Protein AF-A0A954CF08-F1 (afdb_monomer_lite)

Structure (mmCIF, N/CA/C/O backbone):
data_AF-A0A954CF08-F1
#
_entry.id   AF-A0A954CF08-F1
#
loop_
_atom_site.group_PDB
_atom_site.id
_atom_site.type_symbol
_atom_site.label_atom_id
_atom_site.label_alt_id
_atom_site.label_comp_id
_atom_site.label_asym_id
_atom_site.label_entity_id
_atom_site.label_seq_id
_atom_site.pdbx_PDB_ins_code
_atom_site.Cartn_x
_atom_site.Cartn_y
_atom_site.Cartn_z
_atom_site.occupancy
_atom_site.B_iso_or_equiv
_atom_site.auth_seq_id
_atom_site.auth_comp_id
_atom_site.auth_asym_id
_atom_site.auth_atom_id
_atom_site.pdbx_PDB_model_num
ATOM 1 N N . SER A 1 1 ? 31.901 -10.505 -29.197 1.00 64.38 1 SER A N 1
ATOM 2 C CA . SER A 1 1 ? 31.900 -9.610 -28.020 1.00 64.38 1 SER A CA 1
ATOM 3 C C . SER A 1 1 ? 32.342 -10.369 -26.776 1.00 64.38 1 SER A C 1
ATOM 5 O O . SER A 1 1 ? 31.801 -11.434 -26.500 1.00 64.38 1 SER A O 1
ATOM 7 N N . TYR A 1 2 ? 33.341 -9.855 -26.051 1.00 71.38 2 TYR A N 1
ATOM 8 C CA . TYR A 1 2 ? 33.906 -10.499 -24.853 1.00 71.38 2 TYR A CA 1
ATOM 9 C C . TYR A 1 2 ? 32.973 -10.382 -23.627 1.00 71.38 2 TYR A C 1
ATOM 11 O O . TYR A 1 2 ? 32.940 -11.275 -22.789 1.00 71.38 2 TYR A O 1
ATOM 19 N N . GLY A 1 3 ? 32.144 -9.331 -23.550 1.00 79.50 3 GLY A N 1
ATOM 20 C CA . GLY A 1 3 ? 31.265 -9.070 -22.398 1.00 79.50 3 GLY A CA 1
ATOM 21 C C . GLY A 1 3 ? 30.155 -10.109 -22.200 1.00 79.50 3 GLY A C 1
ATOM 22 O O . GLY A 1 3 ? 29.927 -10.567 -21.085 1.00 79.50 3 GLY A O 1
ATOM 23 N N . VAL A 1 4 ? 29.516 -10.556 -23.285 1.00 75.88 4 VAL A N 1
ATOM 24 C CA . VAL A 1 4 ? 28.509 -11.634 -23.230 1.00 75.88 4 VAL A CA 1
ATOM 25 C C . VAL A 1 4 ? 29.154 -12.974 -22.855 1.00 75.88 4 VAL A C 1
ATOM 27 O O . VAL A 1 4 ? 28.588 -13.763 -22.100 1.00 75.88 4 VAL A O 1
ATOM 30 N N . HIS A 1 5 ? 30.373 -13.218 -23.343 1.00 73.56 5 HIS A N 1
ATOM 31 C CA . HIS A 1 5 ? 31.120 -14.434 -23.039 1.00 73.56 5 HIS A CA 1
ATOM 32 C C . HIS A 1 5 ? 31.484 -14.517 -21.548 1.00 73.56 5 HIS A C 1
ATOM 34 O O . HIS A 1 5 ? 31.322 -15.566 -20.929 1.00 73.56 5 HIS A O 1
ATOM 40 N N . VAL A 1 6 ? 31.882 -13.394 -20.941 1.00 82.19 6 VAL A N 1
ATOM 41 C CA . VAL A 1 6 ? 32.125 -13.306 -19.492 1.00 82.19 6 VAL A CA 1
ATOM 42 C C . VAL A 1 6 ? 30.827 -13.459 -18.694 1.00 82.19 6 VAL A C 1
ATOM 44 O O . VAL A 1 6 ? 30.829 -14.155 -17.684 1.00 82.19 6 VAL A O 1
ATOM 47 N N . ALA A 1 7 ? 29.700 -12.906 -19.157 1.00 78.44 7 ALA A N 1
ATOM 48 C CA . ALA A 1 7 ? 28.400 -13.101 -18.505 1.00 78.44 7 ALA A CA 1
ATOM 49 C C . ALA A 1 7 ? 27.977 -14.584 -18.467 1.00 78.44 7 ALA A C 1
ATOM 51 O O . ALA A 1 7 ? 27.440 -15.061 -17.469 1.00 78.44 7 ALA A O 1
ATOM 52 N N . ARG A 1 8 ? 28.285 -15.345 -19.524 1.00 79.06 8 ARG A N 1
ATOM 53 C CA . ARG A 1 8 ? 28.068 -16.798 -19.558 1.00 79.06 8 ARG A CA 1
ATOM 54 C C . ARG A 1 8 ? 28.946 -17.536 -18.542 1.00 79.06 8 ARG A C 1
ATOM 56 O O . ARG A 1 8 ? 28.458 -18.423 -17.850 1.00 79.06 8 ARG A O 1
ATOM 63 N N . LEU A 1 9 ? 30.217 -17.148 -18.423 1.00 81.88 9 LEU A N 1
ATOM 64 C CA . LEU A 1 9 ? 31.150 -17.705 -17.433 1.00 81.88 9 LEU A CA 1
ATOM 65 C C . LEU A 1 9 ? 30.777 -17.327 -15.989 1.00 81.88 9 LEU A C 1
ATOM 67 O O . LEU A 1 9 ? 31.047 -18.093 -15.071 1.00 81.88 9 LEU A O 1
ATOM 71 N N . ALA A 1 10 ? 30.109 -16.188 -15.796 1.00 83.88 10 ALA A N 1
ATOM 72 C CA . ALA A 1 10 ? 29.589 -15.732 -14.508 1.00 83.88 10 ALA A CA 1
ATOM 73 C C . ALA A 1 10 ? 28.298 -16.456 -14.065 1.00 83.88 10 ALA A C 1
ATOM 75 O O . ALA A 1 10 ? 27.736 -16.118 -13.026 1.00 83.88 10 ALA A O 1
ATOM 7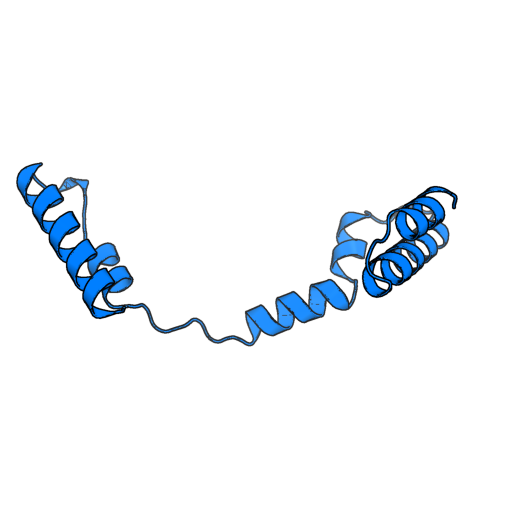6 N N . GLY A 1 11 ? 27.819 -17.445 -14.832 1.00 81.31 11 GLY A N 1
ATOM 77 C CA . GLY A 1 11 ? 26.671 -18.273 -14.456 1.00 81.31 11 GLY A CA 1
ATOM 78 C C . GLY A 1 11 ? 25.314 -17.592 -14.634 1.00 81.31 11 GLY A C 1
ATOM 79 O O . GLY A 1 11 ? 24.336 -18.014 -14.017 1.00 81.31 11 GLY A O 1
ATOM 80 N N . LEU A 1 12 ? 25.227 -16.544 -15.463 1.00 79.62 12 LEU A N 1
ATOM 81 C CA . LEU A 1 12 ? 23.935 -15.939 -15.775 1.00 79.62 12 LEU A CA 1
ATOM 82 C C . LEU A 1 12 ? 23.019 -16.951 -16.492 1.00 79.62 12 LEU A C 1
ATOM 84 O O . LEU A 1 12 ? 23.505 -17.764 -17.287 1.00 79.62 12 LEU A O 1
ATOM 88 N N . PRO A 1 13 ? 21.691 -16.894 -16.265 1.00 79.44 13 PRO A N 1
ATOM 89 C CA . PRO A 1 13 ? 20.754 -17.815 -16.896 1.00 79.44 13 PRO A CA 1
ATOM 90 C C . PRO A 1 13 ? 20.872 -17.793 -18.428 1.00 79.44 13 PRO A C 1
ATOM 92 O O . PRO A 1 13 ? 21.005 -16.713 -19.015 1.00 79.44 13 PRO A O 1
ATOM 95 N N . PRO A 1 14 ? 20.753 -18.947 -19.109 1.00 74.50 14 PRO A N 1
ATOM 96 C CA . PRO A 1 14 ? 20.950 -19.042 -20.558 1.00 74.50 14 PRO A CA 1
ATOM 97 C C . PRO A 1 14 ? 19.989 -18.142 -21.346 1.00 74.50 14 PRO A C 1
ATOM 99 O O . PRO A 1 14 ? 20.382 -17.564 -22.358 1.00 74.50 14 PRO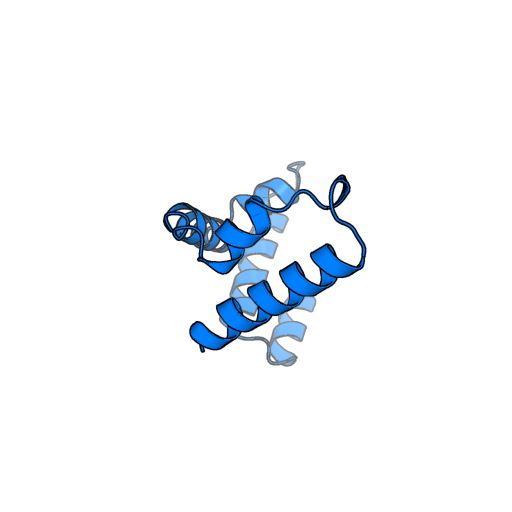 A O 1
ATOM 102 N N . ALA A 1 15 ? 18.769 -17.940 -20.835 1.00 72.62 15 ALA A N 1
ATOM 103 C CA . ALA A 1 15 ? 17.792 -17.013 -21.402 1.00 72.62 15 ALA A CA 1
ATOM 104 C C . ALA A 1 15 ? 18.277 -15.550 -21.401 1.00 72.62 15 ALA A C 1
ATOM 106 O O . ALA A 1 15 ? 17.995 -14.811 -22.337 1.00 72.62 15 ALA A O 1
ATOM 107 N N . VAL A 1 16 ? 19.043 -15.132 -20.387 1.00 76.69 16 VAL A N 1
ATOM 108 C CA . VAL A 1 16 ? 19.579 -13.764 -20.274 1.00 76.69 16 VAL A CA 1
ATOM 109 C C . VAL A 1 16 ? 20.765 -13.561 -21.220 1.00 76.69 16 VAL A C 1
ATOM 111 O O . VAL A 1 16 ? 20.888 -12.511 -21.847 1.00 76.69 16 VAL A O 1
ATOM 114 N N . VAL A 1 17 ? 21.617 -14.578 -21.373 1.00 81.94 17 VAL A N 1
ATOM 115 C CA . VAL A 1 17 ? 22.786 -14.523 -22.266 1.00 81.94 17 VAL A CA 1
ATOM 116 C C . VAL A 1 17 ? 22.359 -14.506 -23.735 1.00 81.94 17 VAL A C 1
ATOM 118 O O . VAL A 1 17 ? 22.798 -13.629 -24.475 1.00 81.94 17 VAL A O 1
ATOM 121 N N . ALA A 1 18 ? 21.456 -15.406 -24.141 1.00 76.88 18 ALA A N 1
ATOM 122 C CA . ALA A 1 18 ? 20.905 -15.428 -25.501 1.00 76.88 18 ALA A CA 1
ATOM 123 C C . ALA A 1 18 ? 20.240 -14.088 -25.858 1.00 76.88 18 ALA A C 1
ATOM 125 O O . ALA A 1 18 ? 20.384 -13.564 -26.960 1.00 76.88 18 ALA A O 1
ATOM 126 N N . ARG A 1 19 ? 19.581 -13.472 -24.874 1.00 72.06 19 ARG A N 1
ATOM 127 C CA . ARG A 1 19 ? 18.943 -12.174 -25.043 1.00 72.06 19 ARG A CA 1
ATOM 128 C C . ARG A 1 19 ? 19.933 -11.033 -25.264 1.00 72.06 19 ARG A C 1
ATOM 130 O O . ARG A 1 19 ? 19.705 -10.179 -26.119 1.00 72.06 19 ARG A O 1
ATOM 137 N N . ALA A 1 20 ? 21.024 -11.009 -24.504 1.00 80.38 20 ALA A N 1
ATOM 138 C CA . ALA A 1 20 ? 22.084 -10.022 -24.682 1.00 80.38 20 ALA A CA 1
ATOM 139 C C . ALA A 1 20 ? 22.730 -10.126 -26.078 1.00 80.38 20 ALA A C 1
ATOM 141 O O . ALA A 1 20 ? 23.102 -9.104 -26.652 1.00 80.38 20 ALA A O 1
ATOM 142 N N . GLU A 1 21 ? 22.812 -11.337 -26.644 1.00 81.19 21 GLU A N 1
ATOM 143 C CA . GLU A 1 21 ? 23.301 -11.581 -28.009 1.00 81.19 21 GLU A CA 1
ATOM 144 C C . GLU A 1 21 ? 22.353 -11.011 -29.070 1.00 81.19 21 GLU A C 1
ATOM 146 O O . GLU A 1 21 ? 22.806 -10.315 -29.976 1.00 81.19 21 GLU A O 1
ATOM 151 N N . GLU A 1 22 ? 21.041 -11.225 -28.934 1.00 76.56 22 GLU A N 1
ATOM 152 C CA . GLU A 1 22 ? 20.036 -10.655 -29.845 1.00 76.56 22 GLU A CA 1
ATOM 153 C C . GLU A 1 22 ? 20.046 -9.123 -29.845 1.00 76.56 22 GLU A C 1
ATOM 155 O O . GLU A 1 22 ? 19.985 -8.494 -30.905 1.00 76.56 22 GLU A O 1
ATOM 160 N N . VAL A 1 23 ? 20.129 -8.513 -28.658 1.00 74.06 23 VAL A N 1
ATOM 161 C CA . VAL A 1 23 ? 20.189 -7.053 -28.512 1.00 74.06 23 VAL A CA 1
ATOM 162 C C . VAL A 1 23 ? 21.469 -6.515 -29.135 1.00 74.06 23 VAL A C 1
ATOM 164 O O . VAL A 1 23 ? 21.412 -5.564 -29.909 1.00 74.06 23 VAL A O 1
ATOM 167 N N . LEU A 1 24 ? 22.612 -7.146 -28.860 1.00 79.06 24 LEU A N 1
ATOM 168 C CA . LEU A 1 24 ? 23.886 -6.750 -29.448 1.00 79.06 24 LEU A CA 1
ATOM 169 C C . LEU A 1 24 ? 23.857 -6.848 -30.979 1.00 79.06 24 LEU A C 1
ATOM 171 O O . LEU A 1 24 ? 24.238 -5.897 -31.651 1.00 79.06 24 LEU A O 1
ATOM 175 N N . HIS A 1 25 ? 23.330 -7.941 -31.530 1.00 76.81 25 HIS A N 1
ATOM 176 C CA . HIS A 1 25 ? 23.182 -8.114 -32.975 1.00 76.81 25 HIS A CA 1
ATOM 177 C C . HIS A 1 25 ? 22.246 -7.057 -33.588 1.00 76.81 25 HIS A C 1
ATOM 179 O O . HIS A 1 25 ? 22.491 -6.555 -34.684 1.00 76.81 25 HIS A O 1
ATOM 185 N N . CYS A 1 26 ? 21.184 -6.666 -32.879 1.00 70.62 26 CYS A N 1
ATOM 186 C CA . CYS A 1 26 ? 20.300 -5.582 -33.306 1.00 70.62 26 CYS A CA 1
ATOM 187 C C . CYS A 1 26 ? 21.022 -4.221 -33.331 1.00 70.62 26 CYS A C 1
ATOM 189 O O . CYS A 1 26 ? 20.854 -3.456 -34.283 1.00 70.62 26 CYS A O 1
ATOM 191 N N . LEU A 1 27 ? 21.860 -3.947 -32.326 1.00 69.69 27 LEU A N 1
ATOM 192 C CA . LEU A 1 27 ? 22.668 -2.728 -32.225 1.00 69.69 27 LEU A CA 1
ATOM 193 C C . LEU A 1 27 ? 23.760 -2.666 -33.299 1.00 69.69 27 LEU A C 1
ATOM 195 O O . LEU A 1 27 ? 23.927 -1.631 -33.938 1.00 69.69 27 LEU A O 1
ATOM 199 N N . GLU A 1 28 ? 24.449 -3.779 -33.551 1.00 75.19 28 GLU A N 1
ATOM 200 C CA . GLU A 1 28 ? 25.463 -3.897 -34.607 1.00 75.19 28 GLU A CA 1
ATOM 201 C C . GLU A 1 28 ? 24.856 -3.680 -36.004 1.00 75.19 28 GLU A C 1
ATOM 203 O O . GLU A 1 28 ? 25.485 -3.077 -36.870 1.00 75.19 28 GLU A O 1
ATOM 208 N N . ARG A 1 29 ? 23.604 -4.104 -36.220 1.00 68.38 29 ARG A N 1
ATOM 209 C CA . ARG A 1 29 ? 22.871 -3.905 -37.484 1.00 68.38 29 ARG A CA 1
ATOM 210 C C . ARG A 1 29 ? 22.283 -2.508 -37.666 1.00 68.38 29 ARG A C 1
ATOM 212 O O . ARG A 1 29 ? 21.885 -2.169 -38.777 1.00 68.38 29 ARG A O 1
ATOM 219 N N . CYS A 1 30 ? 22.178 -1.721 -36.599 1.00 56.72 30 CYS A N 1
ATOM 220 C CA . CYS A 1 30 ? 21.549 -0.399 -36.600 1.00 56.72 30 CYS A CA 1
ATOM 221 C C . CYS A 1 30 ? 22.556 0.725 -36.325 1.00 56.72 30 CYS A C 1
ATOM 223 O O . CYS A 1 30 ? 22.178 1.731 -35.728 1.00 56.72 30 CYS A O 1
ATOM 225 N N . SER A 1 31 ? 23.806 0.598 -36.786 1.00 54.81 31 SER A N 1
ATOM 226 C CA . SER A 1 31 ? 24.891 1.574 -36.569 1.00 54.81 31 SER A CA 1
ATOM 227 C C . SER A 1 31 ? 24.629 3.002 -37.090 1.00 54.81 31 SER A C 1
ATOM 229 O O . SER A 1 31 ? 25.515 3.845 -37.006 1.00 54.81 31 SER A O 1
ATOM 231 N N . GLU A 1 32 ? 23.433 3.309 -37.597 1.00 55.28 32 GLU A N 1
ATOM 232 C CA . GLU A 1 32 ? 23.042 4.616 -38.121 1.00 55.28 32 GLU A CA 1
ATOM 233 C C . GLU A 1 32 ? 21.755 5.129 -37.437 1.00 55.28 32 GLU A C 1
ATOM 235 O O . GLU A 1 32 ? 20.634 4.973 -37.917 1.00 55.28 32 GLU A O 1
ATOM 240 N N . GLY A 1 33 ? 21.919 5.764 -36.273 1.00 55.44 33 GLY A N 1
ATOM 241 C CA . GLY A 1 33 ? 21.106 6.930 -35.899 1.00 55.44 33 GLY A CA 1
ATOM 242 C C . GLY A 1 33 ? 19.712 6.738 -35.282 1.00 55.44 33 GLY A C 1
ATOM 243 O O . GLY A 1 33 ? 19.023 7.743 -35.102 1.00 55.44 33 GLY A O 1
ATOM 244 N N . ARG A 1 34 ? 19.263 5.531 -34.903 1.00 55.97 34 ARG A N 1
ATOM 245 C CA . ARG A 1 34 ? 18.023 5.381 -34.102 1.00 55.97 34 ARG A CA 1
ATOM 246 C C . ARG A 1 34 ? 18.304 5.327 -32.599 1.00 55.97 34 ARG A C 1
ATOM 248 O O . ARG A 1 34 ? 19.215 4.643 -32.149 1.00 55.97 34 ARG A O 1
ATOM 255 N N . SER A 1 35 ? 17.491 6.055 -31.826 1.00 59.34 35 SER A N 1
ATOM 256 C CA . SER A 1 35 ? 17.581 6.116 -30.362 1.00 59.34 35 SER A CA 1
ATOM 257 C C . SER A 1 35 ? 17.418 4.727 -29.744 1.00 59.34 35 SER A C 1
ATOM 259 O O . SER A 1 35 ? 16.372 4.089 -29.881 1.00 59.34 35 SER A O 1
ATOM 261 N N . LEU A 1 36 ? 18.458 4.302 -29.030 1.00 58.50 36 LEU A N 1
ATOM 262 C CA . LEU A 1 36 ? 18.588 3.015 -28.347 1.00 58.50 36 LEU A CA 1
ATOM 263 C C . LEU A 1 36 ? 17.390 2.707 -27.425 1.00 58.50 36 LEU A C 1
ATOM 265 O O . LEU A 1 36 ? 16.986 1.556 -27.306 1.00 58.50 36 LEU A O 1
ATOM 269 N N . ALA A 1 37 ? 16.768 3.739 -26.842 1.00 58.88 37 ALA A N 1
ATOM 270 C CA . ALA A 1 37 ? 15.616 3.611 -25.949 1.00 58.88 37 ALA A CA 1
ATOM 271 C C . ALA A 1 37 ? 14.357 3.070 -26.651 1.00 58.88 37 ALA A C 1
ATOM 273 O O . ALA A 1 37 ? 13.717 2.156 -26.146 1.00 58.88 37 ALA A O 1
ATOM 274 N N . ARG A 1 38 ? 14.042 3.563 -27.856 1.00 60.03 38 ARG A N 1
ATOM 275 C CA . ARG A 1 38 ? 12.842 3.134 -28.597 1.00 60.03 38 ARG A CA 1
ATOM 276 C C . ARG A 1 38 ? 12.954 1.684 -29.075 1.00 60.03 38 ARG A C 1
ATOM 278 O O . ARG A 1 38 ? 11.964 0.979 -29.170 1.00 60.03 38 ARG A O 1
ATOM 285 N N . MET A 1 39 ? 14.181 1.239 -29.340 1.00 60.00 39 MET A N 1
ATOM 286 C CA . MET A 1 39 ? 14.462 -0.135 -29.751 1.00 60.00 39 MET A CA 1
ATOM 287 C C . MET A 1 39 ? 14.439 -1.113 -28.577 1.00 60.00 39 MET A C 1
ATOM 289 O O . MET A 1 39 ? 14.113 -2.276 -28.784 1.00 60.00 39 MET A O 1
ATOM 293 N N . ILE A 1 40 ? 14.774 -0.663 -27.362 1.00 60.00 40 ILE A N 1
ATOM 294 C CA . ILE A 1 40 ? 14.609 -1.479 -26.153 1.00 60.00 40 ILE A CA 1
ATOM 295 C C . ILE A 1 40 ? 13.122 -1.757 -25.897 1.00 60.00 40 ILE A C 1
ATOM 297 O O . ILE A 1 40 ? 12.764 -2.888 -25.566 1.00 60.00 40 ILE A O 1
ATOM 301 N N . ASP A 1 41 ? 12.269 -0.757 -26.123 1.00 57.59 41 ASP A N 1
ATOM 302 C CA . ASP A 1 41 ? 10.815 -0.875 -25.971 1.00 57.59 41 ASP A CA 1
ATOM 303 C C . ASP A 1 41 ? 10.164 -1.796 -27.023 1.00 57.59 41 ASP A C 1
ATOM 305 O O . ASP A 1 41 ? 9.216 -2.512 -26.703 1.00 57.59 41 ASP A O 1
ATOM 309 N N . ASP A 1 42 ? 10.695 -1.845 -28.250 1.00 57.59 42 ASP A N 1
ATOM 310 C CA . ASP A 1 42 ? 10.180 -2.689 -29.348 1.00 57.59 42 ASP A CA 1
ATOM 311 C C . ASP A 1 42 ? 10.582 -4.172 -29.236 1.00 57.59 42 ASP A C 1
ATOM 313 O O . ASP A 1 42 ? 10.307 -4.991 -30.118 1.00 57.59 42 ASP A O 1
ATOM 317 N N . LEU A 1 43 ? 11.255 -4.554 -28.152 1.00 62.72 43 LEU A N 1
ATOM 318 C CA . LEU A 1 43 ? 11.669 -5.928 -27.959 1.00 62.72 43 LEU A CA 1
ATOM 319 C C . LEU A 1 43 ? 10.544 -6.780 -27.337 1.00 62.72 43 LEU A C 1
ATOM 321 O O . LEU A 1 43 ? 9.968 -6.413 -26.307 1.00 62.72 43 LEU A O 1
ATOM 325 N N . PRO A 1 44 ? 10.295 -7.988 -27.879 1.00 62.56 44 PRO A N 1
ATOM 326 C CA . PRO A 1 44 ? 9.100 -8.777 -27.584 1.00 62.56 44 PRO A CA 1
ATOM 327 C C . PRO A 1 44 ? 8.947 -9.132 -26.099 1.00 62.56 44 PRO A C 1
ATOM 329 O O . PRO A 1 44 ? 7.831 -9.139 -25.590 1.00 62.56 44 PRO A O 1
ATOM 332 N N . LEU A 1 45 ? 10.048 -9.339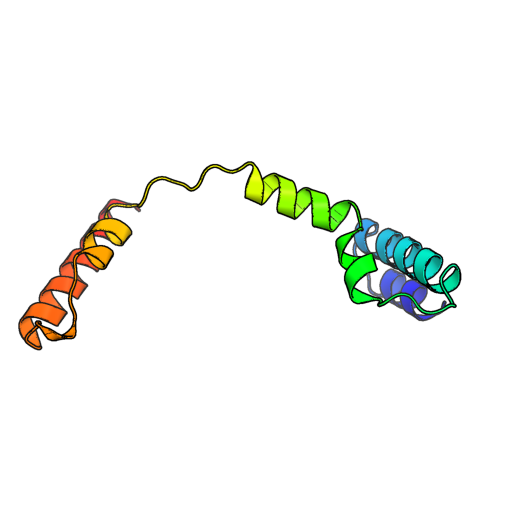 -25.369 1.00 56.19 45 LEU A N 1
ATOM 333 C CA . LEU A 1 45 ? 10.015 -9.667 -23.940 1.00 56.19 45 LEU A CA 1
ATOM 334 C C . LEU A 1 45 ? 9.455 -8.527 -23.064 1.00 56.19 45 LEU A C 1
ATOM 336 O O . LEU A 1 45 ? 8.700 -8.795 -22.134 1.00 56.19 45 LEU A O 1
ATOM 340 N N . PHE A 1 46 ? 9.778 -7.266 -23.372 1.00 57.44 46 PHE A N 1
ATOM 341 C CA . PHE A 1 46 ? 9.270 -6.110 -22.619 1.00 57.44 46 PHE A CA 1
ATOM 342 C C . PHE A 1 46 ? 7.839 -5.756 -23.034 1.00 57.44 46 PHE A C 1
ATOM 344 O O . PHE A 1 46 ? 7.018 -5.399 -22.190 1.00 57.44 46 PHE A O 1
ATOM 351 N N . SER A 1 47 ? 7.504 -5.962 -24.312 1.00 61.53 47 SER A N 1
ATOM 352 C CA . SER A 1 47 ? 6.124 -5.829 -24.788 1.00 61.53 47 SER A CA 1
ATOM 353 C C . SER A 1 47 ? 5.188 -6.883 -24.184 1.00 61.53 47 SER A C 1
ATOM 355 O O . SER A 1 47 ? 4.048 -6.565 -23.867 1.00 61.53 47 SER A O 1
ATOM 357 N N . ALA A 1 48 ? 5.669 -8.112 -23.955 1.00 61.34 48 ALA A N 1
ATOM 358 C CA . ALA A 1 48 ? 4.876 -9.198 -23.383 1.00 61.34 48 ALA A CA 1
ATOM 359 C C . ALA A 1 48 ? 4.571 -8.974 -21.894 1.00 61.34 48 ALA A C 1
ATOM 361 O O . ALA A 1 48 ? 3.436 -9.191 -21.475 1.00 61.34 48 ALA A O 1
ATOM 362 N N . ALA A 1 49 ? 5.545 -8.491 -21.113 1.00 61.47 49 ALA A N 1
ATOM 363 C CA . ALA A 1 49 ? 5.325 -8.112 -19.714 1.00 61.47 49 ALA A CA 1
ATOM 364 C C . ALA A 1 49 ? 4.305 -6.965 -19.600 1.00 61.47 49 ALA A C 1
ATOM 366 O O . ALA A 1 49 ? 3.322 -7.075 -18.871 1.00 61.47 49 ALA A O 1
ATOM 367 N N . ARG A 1 50 ? 4.456 -5.925 -20.430 1.00 61.22 50 ARG A N 1
ATOM 368 C CA . ARG A 1 50 ? 3.528 -4.790 -20.459 1.00 61.22 50 ARG A CA 1
ATOM 369 C C . ARG A 1 50 ? 2.138 -5.159 -20.980 1.00 61.22 50 ARG A C 1
ATOM 371 O O . ARG A 1 50 ? 1.144 -4.620 -20.505 1.00 61.22 50 ARG A O 1
ATOM 378 N N . ALA A 1 51 ? 2.044 -6.065 -21.952 1.00 61.19 51 ALA A N 1
ATOM 379 C CA . ALA A 1 51 ? 0.768 -6.577 -22.443 1.00 61.19 51 ALA A CA 1
ATOM 380 C C . ALA A 1 51 ? 0.059 -7.432 -21.383 1.00 61.19 51 ALA A C 1
ATOM 382 O O . ALA A 1 51 ? -1.157 -7.334 -21.251 1.00 61.19 51 ALA A O 1
ATOM 383 N N . ALA A 1 52 ? 0.801 -8.219 -20.598 1.00 61.59 52 ALA A N 1
ATOM 384 C CA . ALA A 1 52 ? 0.252 -8.960 -19.465 1.00 61.59 52 ALA A CA 1
ATOM 385 C 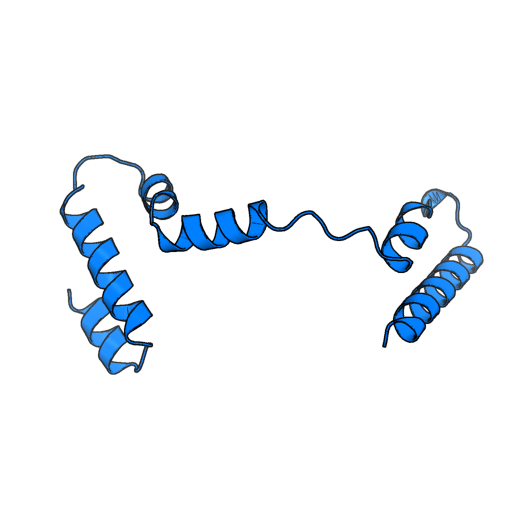C . ALA A 1 52 ? -0.244 -8.018 -18.351 1.00 61.59 52 ALA A C 1
ATOM 387 O O . ALA A 1 52 ? -1.329 -8.227 -17.815 1.00 61.59 52 ALA A O 1
ATOM 388 N N . GLU A 1 53 ? 0.497 -6.947 -18.059 1.00 60.62 53 GLU A N 1
ATOM 389 C CA . GLU A 1 53 ? 0.091 -5.897 -17.113 1.00 60.62 53 GLU A CA 1
ATOM 390 C C . GLU A 1 53 ? -1.123 -5.096 -17.608 1.00 60.62 53 GLU A C 1
ATOM 392 O O . GLU A 1 53 ? -2.011 -4.784 -16.823 1.00 60.62 53 GLU A O 1
ATOM 397 N N . ALA A 1 54 ? -1.208 -4.803 -18.909 1.00 60.75 54 ALA A N 1
ATOM 398 C CA . ALA A 1 54 ? -2.347 -4.104 -19.506 1.00 60.75 54 ALA A CA 1
ATOM 399 C C . ALA A 1 54 ? -3.601 -4.990 -19.643 1.00 60.75 54 ALA A C 1
ATOM 401 O O . ALA A 1 54 ? -4.718 -4.474 -19.652 1.00 60.75 54 ALA A O 1
ATOM 402 N N . ALA A 1 55 ? -3.430 -6.311 -19.761 1.00 59.78 55 ALA A N 1
ATOM 403 C CA . ALA A 1 55 ? -4.524 -7.282 -19.803 1.00 59.78 55 ALA A CA 1
ATOM 404 C C . ALA A 1 55 ? -5.070 -7.628 -18.407 1.00 59.78 55 ALA A C 1
ATOM 406 O O . ALA A 1 55 ? -6.191 -8.130 -18.292 1.00 59.78 55 ALA A O 1
ATOM 407 N N . ALA A 1 56 ? -4.308 -7.356 -17.346 1.00 62.81 56 ALA A N 1
ATOM 408 C CA . ALA A 1 56 ? -4.804 -7.436 -15.985 1.00 62.81 56 ALA A CA 1
ATOM 409 C C . ALA A 1 56 ? -5.736 -6.245 -15.729 1.00 62.81 56 ALA A C 1
ATOM 411 O O . ALA A 1 56 ? -5.296 -5.105 -15.586 1.00 62.81 56 ALA A O 1
ATOM 412 N N . ALA A 1 57 ? -7.046 -6.504 -15.676 1.00 68.00 57 ALA A N 1
ATOM 413 C CA . ALA A 1 57 ? -7.988 -5.509 -15.182 1.00 68.00 57 ALA A CA 1
ATOM 414 C C . ALA A 1 57 ? -7.522 -5.040 -13.791 1.00 68.00 57 ALA A C 1
ATOM 416 O O . ALA A 1 57 ? -7.121 -5.889 -12.984 1.00 68.00 57 ALA A O 1
ATOM 417 N N . PRO A 1 58 ? -7.549 -3.725 -13.497 1.00 74.94 58 PRO A N 1
ATOM 418 C CA . PRO A 1 58 ? -7.158 -3.240 -12.184 1.00 74.94 58 PRO A CA 1
ATOM 419 C C . PRO A 1 58 ? -7.990 -3.974 -11.135 1.00 74.94 58 PRO A C 1
ATOM 421 O O . PRO A 1 58 ? -9.218 -4.053 -11.245 1.00 74.94 58 PRO A O 1
ATOM 424 N N . ALA A 1 59 ? -7.308 -4.561 -10.151 1.00 80.75 59 ALA A N 1
ATOM 425 C CA . ALA A 1 59 ? -7.987 -5.215 -9.047 1.00 80.75 59 ALA A CA 1
ATOM 426 C C . ALA A 1 59 ? -8.942 -4.205 -8.386 1.00 80.75 59 ALA A C 1
ATOM 428 O O . ALA A 1 59 ? -8.604 -3.019 -8.295 1.00 80.75 59 ALA A O 1
ATOM 429 N N . PRO A 1 60 ? -10.136 -4.637 -7.944 1.00 85.69 60 PRO A N 1
ATOM 430 C CA . PRO A 1 60 ? -11.029 -3.741 -7.228 1.00 85.69 60 PRO A CA 1
ATOM 431 C C . PRO A 1 60 ? -10.311 -3.188 -5.988 1.00 85.69 60 PRO A C 1
ATOM 433 O O . PRO A 1 60 ? -9.565 -3.933 -5.341 1.00 85.69 60 PRO A O 1
ATOM 436 N N . PRO A 1 61 ? -10.533 -1.906 -5.641 1.00 88.94 61 PRO A N 1
ATOM 437 C CA . PRO A 1 61 ? -9.872 -1.294 -4.502 1.00 88.94 61 PRO A CA 1
ATOM 438 C C . PRO A 1 61 ? -10.230 -2.059 -3.234 1.00 88.94 61 PRO A C 1
ATOM 440 O O . PRO A 1 61 ? -11.392 -2.376 -2.967 1.00 88.94 61 PRO A O 1
ATOM 443 N N . THR A 1 62 ? -9.211 -2.359 -2.451 1.00 92.62 62 THR A N 1
ATOM 444 C CA . THR A 1 62 ? -9.304 -3.109 -1.205 1.00 92.62 62 THR A CA 1
ATOM 445 C C . THR A 1 62 ? -9.957 -2.260 -0.119 1.00 92.62 62 THR A C 1
ATOM 447 O O . THR A 1 62 ? -9.988 -1.032 -0.199 1.00 92.62 62 THR A O 1
ATOM 450 N N . ALA A 1 63 ? -10.459 -2.897 0.942 1.00 92.75 63 ALA A N 1
ATOM 451 C CA . ALA A 1 63 ? -11.081 -2.177 2.056 1.00 92.75 63 ALA A CA 1
ATOM 452 C C . ALA A 1 63 ? -10.140 -1.129 2.688 1.00 92.75 63 ALA A C 1
ATOM 454 O O . ALA A 1 63 ? -10.592 -0.066 3.106 1.00 92.75 63 ALA A O 1
ATOM 455 N N . VAL A 1 64 ? -8.830 -1.402 2.710 1.00 95.69 64 VAL A N 1
ATOM 456 C CA . VAL A 1 64 ? -7.797 -0.473 3.196 1.00 95.69 64 VAL A CA 1
ATOM 457 C C . VAL A 1 64 ? -7.642 0.718 2.250 1.00 95.69 64 VAL A C 1
ATOM 459 O O . VAL A 1 64 ? -7.635 1.854 2.710 1.00 95.69 64 VAL A O 1
ATOM 462 N N . GLU A 1 65 ? -7.561 0.477 0.938 1.00 95.25 65 GLU A N 1
ATOM 463 C CA . GLU A 1 65 ? -7.444 1.541 -0.071 1.00 95.25 65 GLU A CA 1
ATOM 464 C C . GLU A 1 65 ? -8.678 2.446 -0.078 1.00 95.25 65 GLU A C 1
ATOM 466 O O . GLU A 1 65 ? -8.545 3.666 -0.116 1.00 95.25 65 GLU A O 1
ATOM 471 N N . GLN A 1 66 ? -9.875 1.868 0.040 1.00 95.44 66 GLN A N 1
ATOM 472 C CA . GLN A 1 66 ? -11.119 2.630 0.155 1.00 95.44 66 GLN A CA 1
ATOM 473 C C . GLN A 1 66 ? -11.161 3.457 1.445 1.00 95.44 66 GLN A C 1
ATOM 475 O O . GLN A 1 66 ? -11.531 4.629 1.418 1.00 95.44 66 GLN A O 1
ATOM 480 N N . ALA A 1 67 ? -10.766 2.862 2.577 1.00 94.88 67 ALA A N 1
ATOM 481 C CA . ALA A 1 67 ? -10.730 3.561 3.855 1.00 94.88 67 ALA A CA 1
ATOM 482 C C . ALA A 1 67 ? -9.721 4.714 3.847 1.00 94.88 67 ALA A C 1
ATOM 484 O O . ALA A 1 67 ? -10.030 5.772 4.381 1.00 94.88 67 ALA A O 1
ATOM 485 N N . LEU A 1 68 ? -8.552 4.528 3.226 1.00 96.31 68 LEU A N 1
ATOM 486 C CA . LEU A 1 68 ? -7.520 5.555 3.114 1.00 96.31 68 LEU A CA 1
ATOM 487 C C . LEU A 1 68 ? -7.923 6.679 2.149 1.00 96.31 68 LEU A C 1
ATOM 489 O O . LEU A 1 68 ? -7.695 7.842 2.457 1.00 96.31 68 LEU A O 1
ATOM 493 N N . ALA A 1 69 ? -8.567 6.359 1.023 1.00 96.50 69 ALA A N 1
ATOM 494 C CA . ALA A 1 69 ? -9.040 7.359 0.061 1.00 96.50 69 ALA A CA 1
ATOM 495 C C . ALA A 1 69 ? -10.088 8.322 0.650 1.00 96.50 69 ALA A C 1
ATOM 497 O O . ALA A 1 69 ? -10.245 9.438 0.162 1.00 96.50 69 ALA A O 1
ATOM 498 N N . ALA A 1 70 ? -10.801 7.899 1.697 1.00 95.25 70 ALA A N 1
ATOM 499 C CA . ALA A 1 70 ? -11.776 8.720 2.407 1.00 95.25 70 ALA A CA 1
ATOM 500 C C . ALA A 1 70 ? -11.160 9.632 3.490 1.00 95.25 70 ALA A C 1
ATOM 502 O O . ALA A 1 70 ? -11.893 10.384 4.131 1.00 95.25 70 ALA A O 1
ATOM 503 N N . VAL A 1 71 ? -9.847 9.558 3.739 1.00 96.81 71 VAL A N 1
ATOM 504 C CA . VAL A 1 71 ? -9.175 10.342 4.784 1.00 96.81 71 VAL A CA 1
ATOM 505 C C . VAL A 1 71 ? -8.714 11.686 4.226 1.00 96.81 71 VAL A C 1
ATOM 507 O O . VAL A 1 71 ? -7.923 11.723 3.286 1.00 96.81 71 VAL A O 1
ATOM 510 N N . ASN A 1 72 ? -9.139 12.785 4.858 1.00 96.88 72 ASN A N 1
ATOM 511 C CA . ASN A 1 72 ? -8.530 14.100 4.659 1.00 96.88 72 ASN A CA 1
ATOM 512 C C . ASN A 1 72 ? -7.574 14.411 5.824 1.00 96.88 72 ASN A C 1
ATOM 514 O O . ASN A 1 72 ? -8.062 14.729 6.906 1.00 96.88 72 ASN A O 1
ATOM 518 N N . PRO A 1 73 ? -6.245 14.315 5.649 1.00 93.44 73 PRO A N 1
ATOM 519 C CA . PRO A 1 73 ? -5.291 14.495 6.742 1.00 93.44 73 PRO A CA 1
ATOM 520 C C . PRO A 1 73 ? -5.275 15.919 7.315 1.00 93.44 73 PRO A C 1
ATOM 522 O O . PRO A 1 73 ? -4.959 16.078 8.491 1.00 93.44 73 PRO A O 1
ATOM 525 N N . ASP A 1 74 ? -5.641 16.927 6.520 1.00 96.38 74 ASP A N 1
ATOM 526 C CA . ASP A 1 74 ? -5.617 18.333 6.943 1.00 96.38 74 ASP A CA 1
ATOM 527 C C . ASP A 1 74 ? -6.739 18.673 7.943 1.00 96.38 74 ASP A C 1
ATOM 529 O O . ASP A 1 74 ? -6.614 19.625 8.712 1.00 96.38 74 ASP A O 1
ATOM 533 N N . ASP A 1 75 ? -7.803 17.863 7.979 1.00 95.94 75 ASP A N 1
ATOM 534 C CA . ASP A 1 75 ? -8.961 18.047 8.866 1.00 95.94 75 ASP A CA 1
ATOM 535 C C . ASP A 1 75 ? -8.882 17.194 10.147 1.00 95.94 75 ASP A C 1
ATOM 537 O O . ASP A 1 75 ? -9.813 17.193 10.955 1.00 95.94 75 ASP A O 1
ATOM 541 N N . LEU A 1 76 ? -7.799 16.437 10.350 1.00 96.81 76 LEU A N 1
ATOM 542 C CA . LEU A 1 76 ? -7.673 15.538 11.497 1.00 96.81 76 LEU A CA 1
ATOM 543 C C . LEU A 1 76 ? -6.962 16.202 12.669 1.00 96.81 76 LEU A C 1
ATOM 545 O O . LEU A 1 76 ? -5.874 16.767 12.535 1.00 96.81 76 LEU A O 1
ATOM 549 N N . SER A 1 77 ? -7.513 16.024 13.871 1.00 97.38 77 SER A N 1
ATOM 550 C CA . SER A 1 77 ? -6.718 16.238 15.075 1.00 97.38 77 SER A CA 1
ATOM 551 C C . SER A 1 77 ? -5.654 15.134 15.212 1.00 97.38 77 SER A C 1
ATOM 553 O O . SER A 1 77 ? -5.819 14.031 14.678 1.00 97.38 77 SER A O 1
ATOM 555 N N . PRO A 1 78 ? -4.577 15.357 15.989 1.00 97.00 78 PRO A N 1
ATOM 556 C CA . PRO A 1 78 ? -3.574 14.322 16.246 1.00 97.00 78 PRO A CA 1
ATOM 557 C C . PRO A 1 78 ? -4.160 13.017 16.807 1.00 97.00 78 PRO A C 1
ATOM 559 O O . PRO A 1 78 ? -3.640 11.935 16.539 1.00 97.00 78 PRO A O 1
ATOM 562 N N . ARG A 1 79 ? -5.250 13.110 17.581 1.00 96.88 79 ARG A N 1
ATOM 563 C CA . ARG A 1 79 ? -5.952 11.939 18.112 1.00 96.88 79 ARG A CA 1
ATOM 564 C C . ARG A 1 79 ? -6.705 11.198 17.009 1.00 96.88 79 ARG A C 1
ATOM 566 O O . ARG A 1 79 ? -6.571 9.982 16.918 1.00 96.88 79 ARG A O 1
ATOM 573 N N . ASP A 1 80 ? -7.437 11.917 16.165 1.00 97.06 80 ASP A N 1
ATOM 574 C CA . ASP A 1 80 ? -8.221 11.310 15.083 1.00 97.06 80 ASP A CA 1
ATOM 575 C C . ASP A 1 80 ? -7.307 10.633 14.056 1.00 97.06 80 ASP A C 1
ATOM 577 O O . ASP A 1 80 ? -7.587 9.527 13.597 1.00 97.06 80 ASP A O 1
ATOM 581 N N . ALA A 1 81 ? -6.154 11.243 13.759 1.00 97.44 81 ALA A N 1
ATOM 582 C CA . ALA A 1 81 ? -5.128 10.636 12.914 1.00 97.44 81 ALA A CA 1
ATOM 583 C C . ALA A 1 81 ? -4.650 9.286 13.471 1.00 97.44 81 ALA A C 1
ATOM 585 O O . ALA A 1 81 ? -4.513 8.315 12.725 1.00 97.44 81 ALA A O 1
ATOM 586 N N . LEU A 1 82 ? -4.449 9.193 14.787 1.00 98.00 82 LEU A N 1
ATOM 587 C CA . LEU A 1 82 ? -4.062 7.940 15.430 1.00 98.00 82 LEU A CA 1
ATOM 588 C C . LEU A 1 82 ? -5.178 6.884 15.338 1.00 98.00 82 LEU A C 1
ATOM 590 O O . LEU A 1 82 ? -4.899 5.715 15.069 1.00 98.00 82 LEU A O 1
ATOM 594 N N . GLU A 1 83 ? -6.439 7.285 15.510 1.00 97.31 83 GLU A N 1
ATOM 595 C CA . GLU A 1 83 ? -7.594 6.391 15.352 1.00 97.31 83 GLU A CA 1
ATOM 596 C C . GLU A 1 83 ? -7.711 5.855 13.914 1.00 97.31 83 GLU A C 1
ATOM 598 O O . GLU A 1 83 ? -7.949 4.658 13.716 1.00 97.31 83 GLU A O 1
ATOM 603 N N . VAL A 1 84 ? -7.449 6.695 12.906 1.00 97.50 84 VAL A N 1
ATOM 604 C CA . VAL A 1 84 ? -7.367 6.279 11.497 1.00 97.50 84 VAL A CA 1
ATOM 605 C C . VAL A 1 84 ? -6.272 5.228 11.295 1.00 97.50 84 VAL A C 1
ATOM 607 O O . VAL A 1 84 ? -6.529 4.200 10.668 1.00 97.50 84 VAL A O 1
ATOM 610 N N . VAL A 1 85 ? -5.078 5.423 11.864 1.00 97.44 85 VAL A N 1
ATOM 611 C CA . VAL A 1 85 ? -3.974 4.450 11.758 1.00 97.44 85 VAL A CA 1
ATOM 612 C C . VAL A 1 85 ? -4.360 3.098 12.364 1.00 97.44 85 VAL A C 1
ATOM 614 O O . VAL A 1 85 ? -4.156 2.061 11.729 1.00 97.44 85 VAL A O 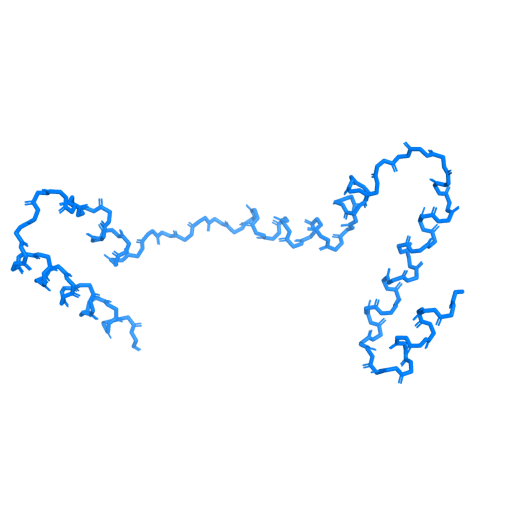1
ATOM 617 N N . TYR A 1 86 ? -4.976 3.086 13.550 1.00 97.88 86 TYR A N 1
ATOM 618 C CA . TYR A 1 86 ? -5.451 1.844 14.168 1.00 97.88 86 TYR A CA 1
ATOM 619 C C . TYR A 1 86 ? -6.516 1.141 13.325 1.00 97.88 86 TYR A C 1
ATOM 621 O O . TYR A 1 86 ? -6.479 -0.082 13.166 1.00 97.88 86 TYR A O 1
ATOM 629 N N . ARG A 1 87 ? -7.448 1.904 12.746 1.00 96.88 87 ARG A N 1
ATOM 630 C CA . ARG A 1 87 ? -8.472 1.366 11.847 1.00 96.88 87 ARG A CA 1
ATOM 631 C C . ARG A 1 87 ? -7.847 0.702 10.619 1.00 96.88 87 ARG A C 1
ATOM 633 O O . ARG A 1 87 ? -8.247 -0.405 10.269 1.00 96.88 87 ARG A O 1
ATOM 640 N N . LEU A 1 88 ? -6.862 1.342 9.988 1.00 97.19 88 LEU A N 1
ATOM 641 C CA . LEU A 1 88 ? -6.168 0.788 8.821 1.00 97.19 88 LEU A CA 1
ATOM 642 C C . LEU A 1 88 ? -5.377 -0.480 9.174 1.00 97.19 88 LEU A C 1
ATOM 644 O O . LEU A 1 88 ? -5.448 -1.464 8.440 1.00 97.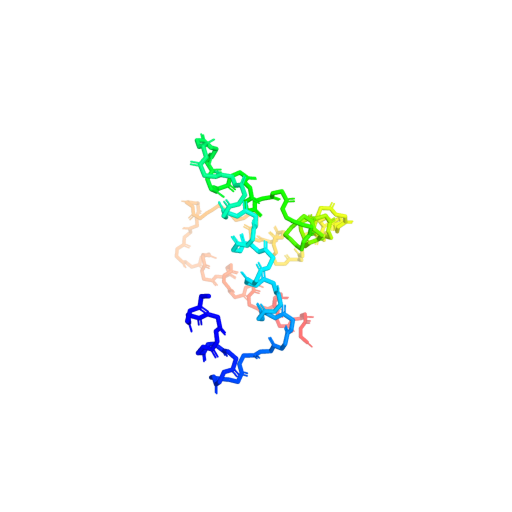19 88 LEU A O 1
ATOM 648 N N . ALA A 1 89 ? -4.682 -0.495 10.316 1.00 96.62 89 ALA A N 1
ATOM 649 C CA . ALA A 1 89 ? -3.949 -1.669 10.792 1.00 96.62 89 ALA A CA 1
ATOM 650 C C . ALA A 1 89 ? -4.875 -2.873 11.030 1.00 96.62 89 ALA A C 1
ATOM 652 O O . ALA A 1 89 ? -4.543 -3.999 10.659 1.00 96.62 89 ALA A O 1
ATOM 653 N N . ARG A 1 90 ? -6.068 -2.635 11.588 1.00 96.94 90 ARG A N 1
ATOM 654 C CA . ARG A 1 90 ? -7.089 -3.673 11.763 1.00 96.94 90 ARG A CA 1
ATOM 655 C C . ARG A 1 90 ? -7.587 -4.225 10.423 1.00 96.94 90 ARG A C 1
ATOM 657 O O . ARG A 1 90 ? -7.629 -5.438 10.259 1.00 96.94 90 ARG A O 1
ATOM 664 N N . LEU A 1 91 ? -7.898 -3.355 9.461 1.00 95.81 91 LEU A N 1
ATOM 665 C CA . LEU A 1 91 ? -8.322 -3.767 8.115 1.00 95.81 91 LEU A CA 1
ATOM 666 C C . LEU A 1 91 ? -7.239 -4.571 7.374 1.00 95.81 91 LEU A C 1
ATOM 668 O O . LEU A 1 91 ? -7.561 -5.439 6.566 1.00 95.81 91 LEU A O 1
ATOM 672 N N . LEU A 1 92 ? -5.958 -4.298 7.644 1.00 95.38 92 LEU A N 1
ATOM 673 C CA . LEU A 1 92 ? -4.843 -5.094 7.124 1.00 95.38 92 LEU A CA 1
ATOM 674 C C . LEU A 1 92 ? -4.760 -6.478 7.783 1.00 95.38 92 LEU A C 1
ATOM 676 O O . LEU A 1 92 ? -4.546 -7.460 7.079 1.00 95.38 92 LEU A O 1
ATOM 680 N N . ALA A 1 93 ? -4.951 -6.567 9.102 1.00 93.25 93 ALA A N 1
ATOM 681 C CA . ALA A 1 93 ? -4.927 -7.835 9.837 1.00 93.25 93 ALA A CA 1
ATOM 682 C C . ALA A 1 93 ? -6.115 -8.754 9.501 1.00 93.25 93 ALA A C 1
ATOM 684 O O . ALA A 1 93 ? -5.981 -9.968 9.515 1.00 93.25 93 ALA A O 1
ATOM 685 N N . GLU A 1 94 ? -7.275 -8.196 9.154 1.00 89.00 94 GLU A N 1
ATOM 686 C CA . GLU A 1 94 ? -8.448 -8.972 8.715 1.00 89.00 94 GLU A CA 1
ATOM 687 C C . GLU A 1 94 ? -8.267 -9.593 7.312 1.00 89.00 94 GLU A C 1
ATOM 689 O O . GLU A 1 94 ? -9.078 -10.413 6.883 1.00 89.00 94 GLU A O 1
ATOM 694 N N . ARG A 1 95 ? -7.203 -9.212 6.589 1.00 76.88 95 ARG A N 1
ATOM 695 C CA . ARG A 1 95 ? -6.855 -9.726 5.256 1.00 76.88 95 ARG A CA 1
ATOM 696 C C . ARG A 1 95 ? -5.819 -10.863 5.289 1.00 76.88 95 ARG A C 1
ATOM 698 O O . ARG A 1 95 ? -5.665 -11.534 4.268 1.00 76.88 95 ARG A O 1
ATOM 705 N N . SER A 1 96 ? -5.093 -11.035 6.400 1.00 56.28 96 SER A N 1
ATOM 706 C CA . SER A 1 96 ? -4.110 -12.116 6.615 1.00 56.28 96 SER A CA 1
ATOM 707 C C . SER A 1 96 ? -4.764 -13.370 7.172 1.00 56.28 96 SER A C 1
ATOM 709 O O . SER A 1 96 ? -4.442 -14.462 6.662 1.00 56.28 96 SER A O 1
#

Secondary structure (DSSP, 8-state):
-HHHHHHHHTT--HHHHHHHHHHHHHHHHTTTT--HHHHHHTSHHHHHHHHHHHHSPPPPPPHHHHHHHT--GGG--HHHHHHHHHHHHHHHHTT-

Foldseek 3Di:
DVVLVVCVVVVDDPVVSVVVVVLVVVCVVPVDDDDSVVVVCVDVVNVVVVVVVVPPDPDPQAPLRVLVVPDDPVPDDPVRVVVSVVVSVVSVVVVD

pLDDT: mean 78.29, std 15.06, range [54.81, 98.0]

Radius of gyration: 24.17 Å; chains: 1; bounding box: 46×37×56 Å

Sequence (96 aa):
SYGVHVARLAGLPPAVVARAEEVLHCLERCSEGRSLARMIDDLPLFSAARAAEAAAAPAPPTAVEQALAAVNPDDLSPRDALEVVYRLARLLAERS